Protein AF-A0A7X1E8E3-F1 (afdb_monomer)

Secondary structure (DSSP, 8-state):
--HHHHHHHHHHHHHHHH-GGGHHHHHHHHTTTSHHHHHHHHHHHHTSSS-S-SGGGHHHHHH-GGGGG--HHHHHHHHHHHHHHHHHHHTTSS-HHHHHHHHHHHHHHHHHHHHHHHHH--

Solvent-accessible surface area (backbone atoms only — not comparable to full-atom values): 7046 Å² total; per-residue (Å²): 130,63,72,65,44,54,53,32,50,53,29,50,57,48,36,42,73,79,40,57,85,54,47,78,82,42,51,73,29,63,79,59,58,24,56,57,52,53,47,54,50,52,49,52,61,68,41,68,84,45,81,88,80,58,88,76,65,62,64,58,47,79,72,44,68,66,65,72,75,53,50,74,66,52,51,53,49,50,42,52,25,49,48,54,38,48,33,67,75,48,45,84,75,47,39,73,65,56,47,50,54,49,46,52,40,47,50,51,53,58,50,50,52,53,54,51,51,62,62,75,76,107

Mean predicted aligned error: 7.72 Å

pLDDT: mean 74.99, std 15.12, range [39.38, 94.75]

InterPro domains:
  IPR009050 Globin-like superfamily [SSF46458] (6-115)
  IPR012292 Globin/Protoglobin [G3DSA:1.10.490.10] (2-119)

Nearest PDB structures (foldseek):
  3s1i-assembly1_A  TM=7.644E-01  e=3.151E-03  Methylacidiphilum infernorum V4
  7ohd-assembly2_B  TM=7.020E-01  e=9.918E-03  Mus musculus
  7k4m-assembly2_E  TM=7.128E-01  e=6.595E-02  Homo sapiens
  3b75-assembly1_B  TM=6.221E-01  e=4.006E-02  Homo sapiens
  3hyu-assembly1_B-2  TM=6.523E-01  e=8.050E-02  Cavia porcellus

Radius of gyration: 14.16 Å; Cα contacts (8 Å, |Δi|>4): 73; chains: 1; bounding box: 46×30×31 Å

Sequence (122 aa):
MPISDIIADIFYAKLFAEAPSLKPYFESDIRQNGRIIKRIIDIAVQNLDTDLRTEETHPTFQQIPFIVEFTDRNHSTIGSALAWTLRQIFSHEFTEEMETVWLETYTKFSADLKNTTSYVAA

Structure (mmCIF, N/CA/C/O backbone):
data_AF-A0A7X1E8E3-F1
#
_entry.id   AF-A0A7X1E8E3-F1
#
loop_
_atom_site.group_PDB
_atom_site.id
_atom_site.type_symbol
_atom_site.label_atom_id
_atom_site.label_alt_id
_atom_site.label_comp_id
_atom_site.label_asym_id
_atom_site.label_entity_id
_atom_site.label_seq_id
_atom_site.pdbx_PDB_ins_code
_atom_site.Cartn_x
_atom_site.Cartn_y
_atom_site.Cartn_z
_atom_site.occupancy
_atom_site.B_iso_or_equiv
_atom_site.auth_seq_id
_atom_site.auth_comp_id
_atom_site.auth_asym_id
_atom_site.auth_atom_id
_atom_site.pdbx_PDB_model_num
ATOM 1 N N . MET A 1 1 ? -11.379 -20.538 -0.739 1.00 54.56 1 MET A N 1
ATOM 2 C CA . MET A 1 1 ? -10.270 -19.598 -0.976 1.00 54.56 1 MET A CA 1
ATOM 3 C C . MET A 1 1 ? -10.058 -18.810 0.308 1.00 54.56 1 MET A C 1
ATOM 5 O O . MET A 1 1 ? -11.065 -18.423 0.896 1.00 54.56 1 MET A O 1
ATOM 9 N N . PRO A 1 2 ? -8.822 -18.668 0.806 1.00 68.06 2 PRO A N 1
ATOM 10 C CA . PRO A 1 2 ? -8.525 -17.820 1.960 1.00 68.06 2 PRO A CA 1
ATOM 11 C C . PRO A 1 2 ? -8.999 -16.376 1.730 1.00 68.06 2 PRO A C 1
ATOM 13 O O . PRO A 1 2 ? -8.933 -15.886 0.606 1.00 68.06 2 PRO A O 1
ATOM 16 N N . ILE A 1 3 ? -9.447 -15.682 2.782 1.00 66.31 3 ILE A N 1
ATOM 17 C CA . ILE A 1 3 ? -9.876 -14.268 2.698 1.00 66.31 3 ILE A CA 1
ATOM 18 C C . ILE A 1 3 ? -8.733 -13.375 2.189 1.00 66.31 3 ILE A C 1
ATOM 20 O O . ILE A 1 3 ? -8.974 -12.442 1.433 1.00 66.31 3 ILE A O 1
ATOM 24 N N . SER A 1 4 ? -7.484 -13.702 2.534 1.00 65.38 4 SER A N 1
ATOM 25 C CA . SER A 1 4 ? -6.288 -12.995 2.055 1.00 65.38 4 SER A CA 1
ATOM 26 C C . SER A 1 4 ? -6.175 -12.949 0.534 1.00 65.38 4 SER A C 1
ATOM 28 O O . SER A 1 4 ? -5.779 -11.928 -0.019 1.00 65.38 4 SER A O 1
ATOM 30 N N . ASP A 1 5 ? -6.546 -14.035 -0.135 1.00 71.56 5 ASP A N 1
ATOM 31 C CA . ASP A 1 5 ? -6.384 -14.174 -1.580 1.00 71.56 5 ASP A CA 1
ATOM 32 C C . ASP A 1 5 ? -7.444 -13.316 -2.296 1.00 71.56 5 ASP A C 1
ATOM 34 O O . ASP A 1 5 ? -7.147 -12.657 -3.286 1.00 71.56 5 ASP A O 1
ATOM 38 N N . ILE A 1 6 ? -8.646 -13.205 -1.712 1.00 77.06 6 ILE A N 1
ATOM 39 C CA . ILE A 1 6 ? -9.711 -12.302 -2.185 1.00 77.06 6 ILE A CA 1
ATOM 40 C C . ILE A 1 6 ? -9.264 -10.837 -2.097 1.00 77.06 6 ILE A C 1
ATOM 42 O O . ILE A 1 6 ? -9.475 -10.062 -3.028 1.00 77.06 6 ILE A O 1
ATOM 46 N N . ILE A 1 7 ? -8.641 -10.448 -0.981 1.00 77.62 7 ILE A N 1
ATOM 47 C CA . ILE A 1 7 ? -8.158 -9.076 -0.768 1.00 77.62 7 ILE A CA 1
ATOM 48 C C . ILE A 1 7 ? -7.077 -8.723 -1.795 1.00 77.62 7 ILE A C 1
ATOM 50 O O . ILE A 1 7 ? -7.100 -7.632 -2.371 1.00 77.62 7 ILE A O 1
ATOM 54 N N . ALA A 1 8 ? -6.159 -9.657 -2.053 1.00 80.88 8 ALA A N 1
ATOM 55 C CA . ALA A 1 8 ? -5.105 -9.483 -3.041 1.00 80.88 8 ALA A CA 1
ATOM 56 C C . ALA A 1 8 ? -5.664 -9.294 -4.460 1.00 80.88 8 ALA A C 1
ATOM 58 O O . ALA A 1 8 ? -5.240 -8.378 -5.166 1.00 80.88 8 ALA A O 1
ATOM 59 N N . ASP A 1 9 ? -6.649 -10.104 -4.857 1.00 85.50 9 ASP A N 1
ATOM 60 C CA . ASP A 1 9 ? -7.280 -10.010 -6.176 1.00 85.50 9 ASP A CA 1
ATOM 61 C C . ASP A 1 9 ? -7.978 -8.659 -6.390 1.00 85.50 9 ASP A C 1
ATOM 63 O O . ASP A 1 9 ? -7.799 -8.027 -7.435 1.00 85.50 9 ASP A O 1
ATOM 67 N N . ILE A 1 10 ? -8.728 -8.183 -5.388 1.00 88.19 10 ILE A N 1
ATOM 68 C CA . ILE A 1 10 ? -9.408 -6.876 -5.426 1.00 88.19 10 ILE A CA 1
ATOM 69 C C . ILE A 1 10 ? -8.384 -5.747 -5.592 1.00 88.19 10 ILE A C 1
ATOM 71 O O . ILE A 1 10 ? -8.549 -4.877 -6.455 1.00 88.19 10 ILE A O 1
ATOM 75 N N . PHE A 1 11 ? -7.303 -5.791 -4.812 1.00 88.19 11 PHE A N 1
ATOM 76 C CA . PHE A 1 11 ? -6.237 -4.801 -4.900 1.00 88.19 11 PHE A CA 1
ATOM 77 C C . PHE A 1 11 ? -5.551 -4.813 -6.267 1.00 88.19 11 PHE A C 1
ATOM 79 O O . PHE A 1 11 ? -5.409 -3.757 -6.883 1.00 88.19 11 PHE A O 1
ATOM 86 N N . TYR A 1 12 ? -5.141 -5.977 -6.777 1.00 89.50 12 TYR A N 1
ATOM 87 C CA . TYR A 1 12 ? -4.449 -6.055 -8.065 1.00 89.50 12 TYR A CA 1
ATOM 88 C C . TYR A 1 12 ? -5.333 -5.630 -9.228 1.00 89.50 12 TYR A C 1
ATOM 90 O O . TYR A 1 12 ? -4.857 -4.945 -10.137 1.00 89.50 12 TYR A O 1
ATOM 98 N N . ALA A 1 13 ? -6.614 -6.001 -9.197 1.00 91.62 13 ALA A N 1
ATOM 99 C CA . ALA A 1 13 ? -7.574 -5.561 -10.198 1.00 91.62 13 ALA A CA 1
ATOM 100 C C . ALA A 1 13 ? -7.642 -4.028 -10.247 1.00 91.62 13 ALA A C 1
ATOM 102 O O . ALA A 1 13 ? -7.562 -3.444 -11.329 1.00 91.62 13 ALA A O 1
ATOM 103 N N . LYS A 1 14 ? -7.708 -3.373 -9.081 1.00 94.50 14 LYS A N 1
ATOM 104 C CA . LYS A 1 14 ? -7.706 -1.911 -8.980 1.00 94.50 14 LYS A CA 1
A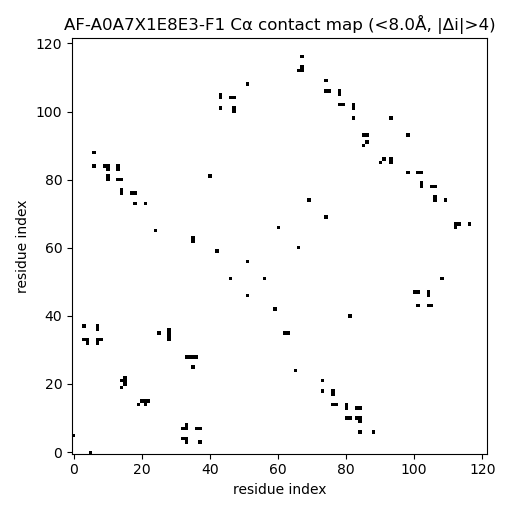TOM 105 C C . LYS A 1 14 ? -6.376 -1.301 -9.424 1.00 94.50 14 LYS A C 1
ATOM 107 O O . LYS A 1 14 ? -6.368 -0.421 -10.283 1.00 94.50 14 LYS A O 1
ATOM 112 N N . LEU A 1 15 ? -5.263 -1.786 -8.875 1.00 92.56 15 LEU A N 1
ATOM 113 C CA 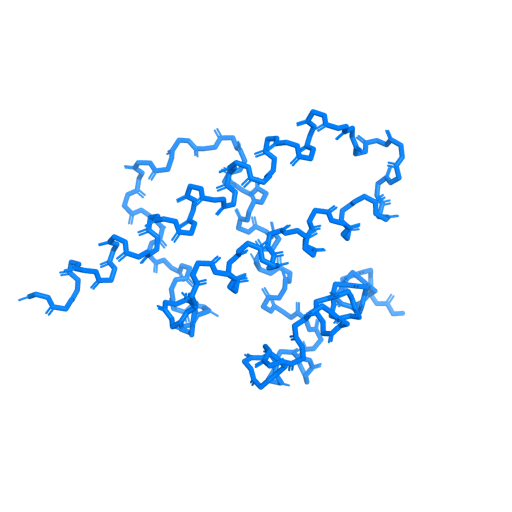. LEU A 1 15 ? -3.929 -1.247 -9.127 1.00 92.56 15 LEU A CA 1
ATOM 114 C C . LEU A 1 15 ? -3.578 -1.298 -10.613 1.00 92.56 15 LEU A C 1
ATOM 116 O O . LEU A 1 15 ? -3.099 -0.315 -11.169 1.00 92.56 15 LEU A O 1
ATOM 1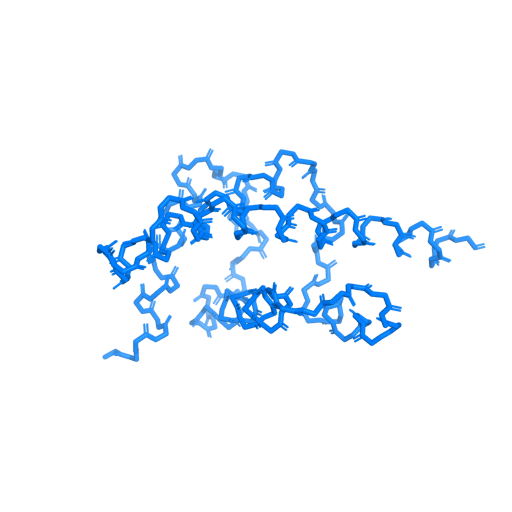20 N N . PHE A 1 16 ? -3.819 -2.430 -11.273 1.00 93.75 16 PHE A N 1
ATOM 121 C CA . PHE A 1 16 ? -3.434 -2.598 -12.674 1.00 93.75 16 PHE A CA 1
ATOM 122 C C . PHE A 1 16 ? -4.428 -1.983 -13.651 1.00 93.75 16 PHE A C 1
ATOM 124 O O . PHE A 1 16 ? -4.042 -1.715 -14.787 1.00 93.75 16 PHE A O 1
ATOM 131 N N . ALA A 1 17 ? -5.667 -1.715 -13.229 1.00 94.75 17 ALA A N 1
ATOM 132 C CA . ALA A 1 17 ? -6.574 -0.878 -14.004 1.00 94.75 17 ALA A CA 1
ATOM 133 C C . ALA A 1 17 ? -6.073 0.577 -14.082 1.00 94.75 17 ALA A C 1
ATOM 135 O O . ALA A 1 17 ? -6.231 1.216 -15.120 1.00 94.75 17 ALA A O 1
ATOM 136 N N . GLU A 1 18 ? -5.438 1.090 -13.022 1.00 93.75 18 GLU A N 1
ATOM 137 C CA . GLU A 1 18 ? -4.939 2.475 -12.969 1.00 93.75 18 GLU A CA 1
ATOM 138 C C . GLU A 1 18 ? -3.482 2.623 -13.424 1.00 93.75 18 GLU A C 1
ATOM 140 O O . GLU A 1 18 ? -3.126 3.599 -14.087 1.00 93.75 18 GLU A O 1
ATOM 145 N N . ALA A 1 19 ? -2.636 1.645 -13.104 1.00 92.94 19 ALA A N 1
ATOM 146 C CA . ALA A 1 19 ? -1.218 1.631 -13.438 1.00 92.94 19 ALA A CA 1
ATOM 147 C C . ALA A 1 19 ? -0.770 0.239 -13.924 1.00 92.94 19 ALA A C 1
ATOM 149 O O . ALA A 1 19 ? -0.089 -0.496 -13.201 1.00 92.94 19 ALA A O 1
ATOM 150 N N . PRO A 1 20 ? -1.075 -0.125 -15.186 1.00 93.31 20 PRO A N 1
ATOM 151 C CA . PRO A 1 20 ? -0.645 -1.395 -15.778 1.00 93.31 20 PRO A CA 1
ATOM 152 C C . PRO A 1 20 ? 0.876 -1.608 -15.731 1.00 93.31 20 PRO A C 1
ATOM 154 O O . PRO A 1 20 ? 1.346 -2.741 -15.643 1.00 93.31 20 PRO A O 1
ATOM 157 N N . SER A 1 21 ? 1.652 -0.517 -15.750 1.00 91.12 21 SER A N 1
ATOM 158 C CA . SER A 1 21 ? 3.117 -0.530 -15.670 1.00 91.12 21 SER A CA 1
ATOM 159 C C . SER A 1 21 ? 3.660 -1.062 -14.345 1.00 91.12 21 SER A C 1
ATOM 161 O O . SER A 1 21 ? 4.836 -1.405 -14.283 1.00 91.12 21 SER A O 1
ATOM 163 N N . LEU A 1 22 ? 2.838 -1.143 -13.292 1.00 89.56 22 LEU A N 1
ATOM 164 C CA . LEU A 1 22 ? 3.250 -1.710 -12.008 1.00 89.56 22 LEU A CA 1
ATOM 165 C C . LEU A 1 22 ? 3.212 -3.241 -11.989 1.00 89.56 22 LEU A C 1
ATOM 167 O O . LEU A 1 22 ? 3.860 -3.850 -11.144 1.00 89.56 22 LEU A O 1
ATOM 171 N N . LYS A 1 23 ? 2.506 -3.882 -12.926 1.00 89.19 23 LYS A N 1
ATOM 172 C CA . LYS A 1 23 ? 2.329 -5.342 -12.958 1.00 89.19 23 LYS A CA 1
ATOM 173 C C . LYS A 1 23 ? 3.637 -6.151 -12.880 1.00 89.19 23 LYS A C 1
ATOM 175 O O . LYS A 1 23 ? 3.661 -7.093 -12.086 1.00 89.19 23 LYS A O 1
ATOM 180 N N . PRO A 1 24 ? 4.726 -5.794 -13.595 1.00 88.50 24 PRO A N 1
ATOM 181 C CA . PRO A 1 24 ? 5.989 -6.535 -13.528 1.00 88.50 24 PRO A CA 1
ATOM 182 C C . PRO A 1 24 ? 6.583 -6.628 -12.115 1.00 88.50 24 PRO A C 1
ATOM 184 O O . PRO A 1 24 ? 7.170 -7.649 -11.767 1.00 88.50 24 PRO A O 1
ATOM 187 N N . TYR A 1 25 ? 6.377 -5.611 -11.270 1.00 83.00 25 TYR A N 1
ATOM 188 C CA . TYR A 1 25 ? 6.892 -5.586 -9.896 1.00 83.00 25 TYR A CA 1
ATOM 189 C C . TYR A 1 25 ? 6.190 -6.592 -8.971 1.00 83.00 25 TYR A C 1
ATOM 191 O O . TYR A 1 25 ? 6.758 -7.013 -7.967 1.00 83.00 25 TYR A O 1
ATOM 199 N N . PHE A 1 26 ? 4.971 -7.015 -9.317 1.00 82.88 26 PHE A N 1
ATOM 200 C CA . PHE A 1 26 ? 4.137 -7.877 -8.478 1.00 82.88 26 PHE A CA 1
ATOM 201 C C . PHE A 1 26 ? 3.922 -9.283 -9.059 1.00 82.88 26 PHE A C 1
ATOM 203 O O . PHE A 1 26 ? 3.227 -10.093 -8.452 1.00 82.88 26 PHE A O 1
ATOM 210 N N . GLU A 1 27 ? 4.525 -9.629 -10.202 1.00 80.81 27 GLU A N 1
ATOM 211 C CA . GLU A 1 27 ? 4.339 -10.946 -10.833 1.00 80.81 27 GLU A CA 1
ATOM 212 C C . GLU A 1 27 ? 4.725 -12.122 -9.929 1.00 80.81 27 GLU A C 1
ATOM 214 O O . GLU A 1 27 ? 4.056 -13.159 -9.920 1.00 80.81 27 GLU A O 1
ATOM 219 N N . SER A 1 28 ? 5.821 -11.979 -9.182 1.00 75.38 28 SER A N 1
ATOM 220 C CA . SER A 1 28 ? 6.258 -12.988 -8.218 1.00 75.38 28 SER A CA 1
ATOM 221 C C . SER A 1 28 ? 5.259 -13.145 -7.077 1.00 75.38 28 SER A C 1
ATOM 223 O O . SER A 1 28 ? 5.083 -14.262 -6.597 1.00 75.38 28 SER A O 1
ATOM 225 N N . ASP A 1 29 ? 4.583 -12.066 -6.689 1.00 74.75 29 ASP A N 1
ATOM 226 C CA . ASP A 1 29 ? 3.625 -12.064 -5.592 1.00 74.75 29 ASP A CA 1
ATOM 227 C C . ASP A 1 29 ? 2.263 -12.632 -5.986 1.00 74.75 29 ASP A C 1
ATOM 229 O O . ASP A 1 29 ? 1.679 -13.424 -5.247 1.00 74.75 29 ASP A O 1
ATOM 233 N N . ILE A 1 30 ? 1.808 -12.339 -7.205 1.00 76.88 30 ILE A N 1
ATOM 234 C CA . ILE A 1 30 ? 0.618 -12.963 -7.798 1.00 76.88 30 ILE A CA 1
ATOM 235 C C . ILE A 1 30 ? 0.783 -14.491 -7.820 1.00 76.88 30 ILE A C 1
ATOM 237 O O . ILE A 1 30 ? -0.119 -15.221 -7.419 1.00 76.88 30 ILE A O 1
ATOM 241 N N . ARG A 1 31 ? 1.970 -14.996 -8.200 1.00 75.94 31 ARG A N 1
ATOM 242 C CA . ARG A 1 31 ? 2.287 -16.441 -8.157 1.00 75.94 31 ARG A CA 1
ATOM 243 C C . ARG A 1 31 ? 2.362 -17.018 -6.739 1.00 75.94 31 ARG A C 1
ATOM 245 O O . ARG A 1 31 ? 2.384 -18.235 -6.578 1.00 75.94 31 ARG A O 1
ATOM 252 N N . GLN A 1 32 ? 2.462 -16.163 -5.728 1.00 73.88 32 GLN A N 1
ATOM 253 C CA . GLN A 1 32 ? 2.620 -16.521 -4.322 1.00 73.88 32 GLN A CA 1
ATOM 254 C C . GLN A 1 32 ? 1.353 -16.271 -3.485 1.00 73.88 32 GLN A C 1
ATOM 256 O O . GLN A 1 32 ? 1.424 -16.406 -2.261 1.00 73.88 32 GLN A O 1
ATOM 261 N N . ASN A 1 33 ? 0.216 -15.976 -4.126 1.00 70.56 33 ASN A N 1
ATOM 262 C CA . ASN A 1 33 ? -1.067 -15.619 -3.509 1.00 70.56 33 ASN A CA 1
ATOM 263 C C . ASN A 1 33 ? -1.024 -14.314 -2.687 1.00 70.56 33 ASN A C 1
ATOM 265 O O . ASN A 1 33 ? -1.550 -14.253 -1.578 1.00 70.56 33 ASN A O 1
ATOM 269 N N . GLY A 1 34 ? -0.387 -13.258 -3.203 1.00 70.75 34 GLY A N 1
ATOM 270 C CA . GLY A 1 34 ? -0.520 -11.909 -2.635 1.00 70.75 34 GLY A CA 1
ATOM 271 C C . GLY A 1 34 ? 0.158 -11.712 -1.272 1.00 70.75 34 GLY A C 1
ATOM 272 O O . GLY A 1 34 ? -0.318 -10.936 -0.439 1.00 70.75 34 GLY A O 1
ATOM 273 N N . ARG A 1 35 ? 1.261 -12.420 -1.007 1.00 72.12 35 ARG A N 1
ATOM 274 C CA . ARG A 1 35 ? 2.028 -12.304 0.245 1.00 72.12 35 ARG A CA 1
ATOM 275 C C . ARG A 1 35 ? 2.632 -10.914 0.451 1.00 72.12 35 ARG A C 1
ATOM 277 O O . ARG A 1 35 ? 2.671 -10.451 1.590 1.00 72.12 35 ARG A O 1
ATOM 284 N N . ILE A 1 36 ? 3.097 -10.258 -0.608 1.00 68.94 36 ILE A N 1
ATOM 285 C CA . ILE A 1 36 ? 3.617 -8.888 -0.587 1.00 68.94 36 ILE A CA 1
ATOM 286 C C . ILE A 1 36 ? 2.471 -7.918 -0.324 1.00 68.94 36 ILE A C 1
ATOM 288 O O . ILE A 1 36 ? 2.639 -7.064 0.536 1.00 68.94 36 ILE A O 1
ATOM 292 N N . ILE A 1 37 ? 1.296 -8.065 -0.950 1.00 67.31 37 ILE A N 1
ATOM 293 C CA . ILE A 1 37 ? 0.137 -7.210 -0.611 1.00 67.31 37 ILE A CA 1
ATOM 294 C C . ILE A 1 37 ? -0.239 -7.358 0.851 1.00 67.31 37 ILE A C 1
ATOM 296 O O . ILE A 1 37 ? -0.371 -6.351 1.542 1.00 67.31 37 ILE A O 1
ATOM 300 N N . LYS A 1 38 ? -0.411 -8.598 1.326 1.00 69.75 38 LYS A N 1
ATOM 301 C CA . LYS A 1 38 ? -0.774 -8.848 2.722 1.00 69.75 38 LYS A CA 1
ATOM 302 C C . LYS A 1 38 ? 0.195 -8.129 3.651 1.00 69.75 38 LYS A C 1
ATOM 304 O O . LYS A 1 38 ? -0.215 -7.467 4.587 1.00 69.75 38 LYS A O 1
ATOM 309 N N . ARG A 1 39 ? 1.478 -8.201 3.326 1.00 71.06 39 ARG A N 1
ATOM 310 C CA . ARG A 1 39 ? 2.536 -7.535 4.063 1.00 71.06 39 ARG A CA 1
ATOM 311 C C . ARG A 1 39 ? 2.486 -6.013 3.949 1.00 71.06 39 ARG A C 1
ATOM 313 O O . ARG A 1 39 ? 2.669 -5.360 4.962 1.00 71.06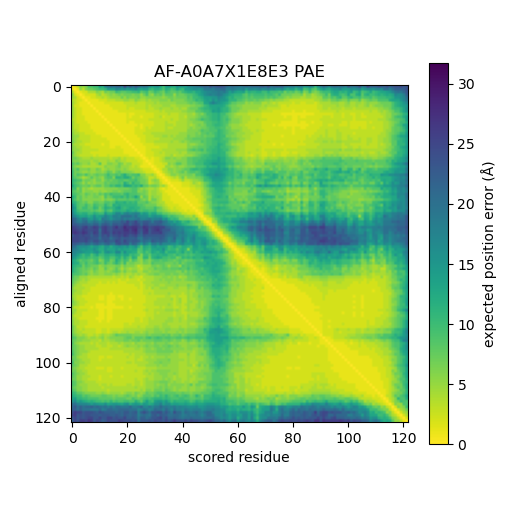 39 ARG A O 1
ATOM 320 N N . ILE A 1 40 ? 2.217 -5.443 2.774 1.00 67.31 40 ILE A N 1
ATOM 321 C CA . ILE A 1 40 ? 2.013 -3.994 2.607 1.00 67.31 40 ILE A CA 1
ATOM 322 C C . ILE A 1 40 ? 0.843 -3.526 3.477 1.00 67.31 40 ILE A C 1
ATOM 324 O O . ILE A 1 40 ? 0.962 -2.500 4.139 1.00 67.31 40 ILE A O 1
ATOM 328 N N . ILE A 1 41 ? -0.255 -4.286 3.511 1.00 68.75 41 ILE A N 1
ATOM 329 C CA . ILE A 1 41 ? -1.409 -4.008 4.373 1.00 68.75 41 ILE A CA 1
ATOM 330 C C . ILE A 1 41 ? -1.015 -4.148 5.846 1.00 68.75 41 ILE A C 1
ATOM 332 O O . ILE A 1 41 ? -1.255 -3.221 6.607 1.00 68.75 41 ILE A O 1
ATOM 336 N N . ASP A 1 42 ? -0.369 -5.247 6.244 1.00 69.38 42 ASP A N 1
ATOM 337 C CA . ASP A 1 42 ? 0.078 -5.489 7.622 1.00 69.38 42 ASP A CA 1
ATOM 338 C C . ASP A 1 42 ? 1.019 -4.373 8.102 1.00 69.38 42 ASP A C 1
ATOM 340 O O . ASP A 1 42 ? 0.869 -3.887 9.219 1.00 69.38 42 ASP A O 1
ATOM 344 N N . ILE A 1 43 ? 1.958 -3.937 7.256 1.00 64.62 43 ILE A N 1
ATOM 345 C CA . ILE A 1 43 ? 2.855 -2.810 7.527 1.00 64.62 43 ILE A CA 1
ATOM 346 C C . ILE A 1 43 ? 2.032 -1.538 7.675 1.00 64.62 43 ILE A C 1
ATOM 348 O O . ILE A 1 43 ? 2.136 -0.870 8.694 1.00 64.62 43 ILE A O 1
ATOM 352 N N . ALA A 1 44 ? 1.205 -1.191 6.694 1.00 63.62 44 ALA A N 1
ATOM 353 C CA . ALA A 1 44 ? 0.470 0.062 6.742 1.00 63.62 44 ALA A CA 1
ATOM 354 C C . ALA A 1 44 ? -0.496 0.111 7.946 1.00 63.62 44 ALA A C 1
ATOM 356 O O . ALA A 1 44 ? -0.556 1.140 8.606 1.00 63.62 44 ALA A O 1
ATOM 357 N N . VAL A 1 45 ? -1.129 -1.009 8.325 1.00 63.12 45 VAL A N 1
ATOM 358 C CA . VAL A 1 45 ? -1.965 -1.131 9.536 1.00 63.12 45 VAL A CA 1
ATOM 359 C C . VAL A 1 45 ? -1.141 -1.034 10.824 1.00 63.12 45 VAL A C 1
ATOM 361 O O . VAL A 1 45 ? -1.519 -0.283 11.716 1.00 63.12 45 VAL A O 1
ATOM 364 N N . GLN A 1 46 ? -0.006 -1.734 10.937 1.00 61.88 46 GLN A N 1
ATOM 365 C CA . GLN A 1 46 ? 0.879 -1.637 12.115 1.00 61.88 46 GLN A CA 1
ATOM 366 C C . GLN A 1 46 ? 1.460 -0.227 12.303 1.00 61.88 46 GLN A C 1
ATOM 368 O O . GLN A 1 46 ? 1.820 0.160 13.414 1.00 61.88 46 GLN A O 1
ATOM 373 N N . ASN A 1 47 ? 1.541 0.544 11.221 1.00 57.47 47 ASN A N 1
ATOM 374 C CA . ASN A 1 47 ? 2.098 1.890 11.214 1.00 57.47 47 ASN A CA 1
ATOM 375 C C . ASN A 1 47 ? 1.022 2.994 11.176 1.00 57.47 47 ASN A C 1
ATOM 377 O O . ASN A 1 47 ? 1.382 4.162 11.089 1.00 57.47 47 ASN A O 1
ATOM 381 N N . LEU A 1 48 ? -0.277 2.664 11.278 1.00 56.84 48 LEU A N 1
ATOM 382 C CA . LEU A 1 48 ? -1.355 3.662 11.392 1.00 56.84 48 LEU A CA 1
ATOM 383 C C . LEU A 1 48 ? -1.293 4.469 12.694 1.00 56.84 48 LEU A C 1
ATOM 385 O O . LEU A 1 48 ? -1.605 5.654 12.674 1.00 56.84 48 LEU A O 1
ATOM 389 N N . ASP A 1 49 ? -0.88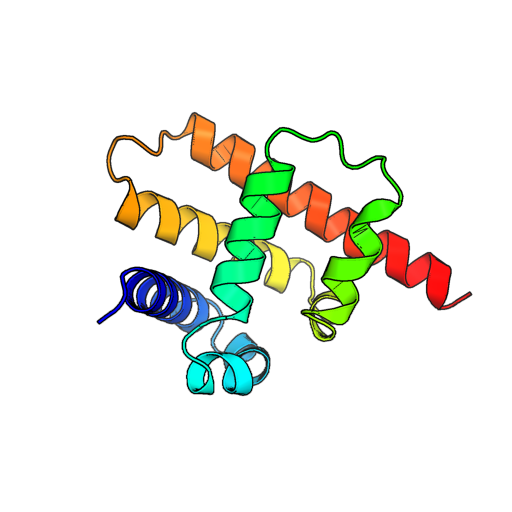0 3.830 13.791 1.00 53.66 49 ASP A N 1
ATOM 390 C CA . ASP A 1 49 ? -0.846 4.416 15.141 1.00 53.66 49 ASP A CA 1
ATOM 391 C C . ASP A 1 49 ? 0.577 4.702 15.654 1.00 53.66 49 ASP A C 1
ATOM 393 O O . ASP A 1 49 ? 0.752 5.230 16.754 1.00 53.66 49 ASP A O 1
ATOM 397 N N . THR A 1 50 ? 1.611 4.359 14.881 1.00 44.69 50 THR A N 1
ATOM 398 C CA . THR A 1 50 ? 3.001 4.422 15.346 1.00 44.69 50 THR A CA 1
ATOM 399 C C . THR A 1 50 ? 3.729 5.594 14.695 1.00 44.69 50 THR A C 1
ATOM 401 O O . THR A 1 50 ? 3.888 5.646 13.478 1.00 44.69 50 THR A O 1
ATOM 404 N N . ASP A 1 51 ? 4.186 6.542 15.515 1.00 46.53 51 ASP A N 1
ATOM 405 C CA . ASP A 1 51 ? 5.048 7.647 15.093 1.00 46.53 51 ASP A CA 1
ATOM 406 C C . ASP A 1 51 ? 6.336 7.052 14.485 1.00 46.53 51 ASP A C 1
ATOM 408 O O . ASP A 1 51 ? 7.092 6.369 15.179 1.00 46.53 51 ASP A O 1
ATOM 412 N N . LEU A 1 52 ? 6.553 7.257 13.179 1.00 46.78 52 LEU A N 1
ATOM 413 C CA . LEU A 1 52 ? 7.525 6.575 12.292 1.00 46.78 52 LEU A CA 1
ATOM 414 C C . LEU A 1 52 ? 9.017 6.827 12.630 1.00 46.78 52 LEU A C 1
ATOM 416 O O . LEU A 1 52 ? 9.898 6.721 11.781 1.00 46.78 52 LEU A O 1
ATOM 420 N N . ARG A 1 53 ? 9.337 7.192 13.873 1.00 45.19 53 ARG A N 1
ATOM 421 C CA . ARG A 1 53 ? 10.672 7.622 14.316 1.00 45.19 53 ARG A CA 1
ATOM 422 C C . ARG A 1 53 ? 11.553 6.506 14.875 1.00 45.19 53 ARG A C 1
ATOM 424 O O . ARG A 1 53 ? 12.637 6.811 15.370 1.00 45.19 53 ARG A O 1
ATOM 431 N N . THR A 1 54 ? 11.127 5.248 14.849 1.00 42.62 54 THR A N 1
ATOM 432 C CA . THR A 1 54 ? 11.978 4.142 15.300 1.00 42.62 54 THR A CA 1
ATOM 433 C C . THR A 1 54 ? 12.715 3.526 14.115 1.00 42.62 54 THR A C 1
ATOM 435 O O . THR A 1 54 ? 12.122 3.169 13.101 1.00 42.62 54 THR A O 1
ATOM 438 N N . GLU A 1 55 ? 14.035 3.371 14.256 1.00 46.34 55 GLU A N 1
ATOM 439 C CA . GLU A 1 55 ? 14.961 2.753 13.286 1.00 46.34 55 GLU A CA 1
ATOM 440 C C . GLU A 1 55 ? 14.607 1.290 12.909 1.00 46.34 55 GLU A C 1
ATOM 442 O O . GLU A 1 55 ? 15.300 0.636 12.130 1.00 46.34 55 GLU A O 1
ATOM 447 N N . GLU A 1 56 ? 13.494 0.768 13.429 1.00 45.44 56 GLU A N 1
ATOM 448 C CA . GLU A 1 56 ? 12.955 -0.571 13.211 1.00 45.44 56 GLU A CA 1
ATOM 449 C C . GLU A 1 56 ? 12.171 -0.724 11.896 1.00 45.44 56 GLU A C 1
ATOM 451 O O . GLU A 1 56 ? 11.707 -1.820 11.595 1.00 45.44 56 GLU A O 1
ATOM 456 N N . THR A 1 57 ? 12.054 0.314 11.057 1.00 51.41 57 THR A N 1
ATOM 457 C CA . THR A 1 57 ? 11.460 0.215 9.702 1.00 51.41 57 THR A CA 1
ATOM 458 C C . THR A 1 57 ? 12.358 -0.516 8.685 1.00 51.41 57 THR A C 1
ATOM 460 O O . THR A 1 57 ? 11.941 -0.805 7.560 1.00 51.41 57 THR A O 1
AT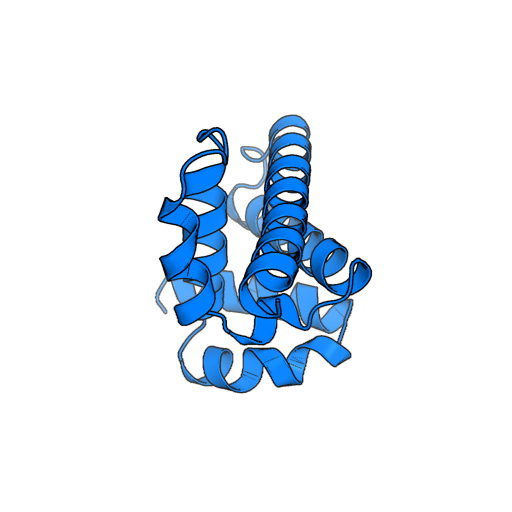OM 463 N N . HIS A 1 58 ? 13.566 -0.922 9.089 1.00 51.84 58 HIS A N 1
ATOM 464 C CA . HIS A 1 58 ? 14.541 -1.646 8.266 1.00 51.84 58 HIS A CA 1
ATOM 465 C C . HIS A 1 58 ? 14.133 -3.043 7.707 1.00 51.84 58 HIS A C 1
ATOM 467 O O . HIS A 1 58 ? 14.577 -3.384 6.604 1.00 51.84 58 HIS A O 1
ATOM 473 N N . PRO A 1 59 ? 13.304 -3.883 8.368 1.00 57.41 59 PRO A N 1
ATOM 474 C CA . PRO A 1 59 ? 12.928 -5.209 7.859 1.00 57.41 59 PRO A CA 1
ATOM 475 C C . PRO A 1 59 ? 11.998 -5.144 6.643 1.00 57.41 59 PRO A C 1
ATOM 477 O O . PRO A 1 59 ? 11.977 -6.065 5.825 1.00 57.41 59 PRO A O 1
ATOM 480 N N . THR A 1 60 ? 11.243 -4.053 6.502 1.00 56.53 60 THR A N 1
ATOM 481 C CA . THR A 1 60 ? 10.290 -3.852 5.406 1.00 56.53 60 THR A CA 1
ATOM 482 C C . THR A 1 60 ? 10.989 -3.810 4.043 1.00 56.53 60 THR A C 1
ATOM 484 O O . THR A 1 60 ? 10.509 -4.423 3.087 1.00 56.53 60 THR A O 1
ATOM 487 N N . PHE A 1 61 ? 12.175 -3.192 3.963 1.00 57.03 61 PHE A N 1
ATOM 488 C CA . PHE A 1 61 ? 12.983 -3.130 2.735 1.00 57.03 61 PHE A CA 1
ATOM 489 C C . PHE A 1 61 ? 13.433 -4.509 2.252 1.00 57.03 61 PHE A C 1
ATOM 491 O O . PHE A 1 61 ? 13.395 -4.795 1.058 1.00 57.03 61 PHE A O 1
ATOM 498 N N . GLN A 1 62 ? 13.815 -5.397 3.177 1.00 59.25 62 GLN A N 1
ATOM 499 C CA . GLN A 1 62 ? 14.232 -6.762 2.831 1.00 59.25 62 GLN A CA 1
ATOM 500 C C . GLN A 1 62 ? 13.082 -7.575 2.233 1.00 59.25 62 GLN A C 1
ATOM 502 O O . GLN A 1 62 ? 13.298 -8.548 1.512 1.00 59.25 62 GLN A O 1
ATOM 507 N N . GLN A 1 63 ? 11.851 -7.185 2.550 1.00 62.09 63 GLN A N 1
ATOM 508 C CA . GLN A 1 63 ? 10.661 -7.914 2.165 1.00 62.09 63 GLN A CA 1
ATOM 509 C C . GLN A 1 63 ? 10.038 -7.404 0.859 1.00 62.09 63 GLN A C 1
ATOM 511 O O . GLN A 1 63 ? 9.320 -8.172 0.215 1.00 62.09 63 GLN A O 1
ATOM 516 N N . ILE A 1 64 ? 10.304 -6.149 0.473 1.00 69.19 64 ILE A N 1
ATOM 517 C CA . ILE A 1 64 ? 9.800 -5.513 -0.757 1.00 69.19 64 ILE A CA 1
ATOM 518 C C . ILE A 1 64 ? 10.912 -4.653 -1.385 1.00 69.19 64 ILE A C 1
ATOM 520 O O . ILE A 1 64 ? 10.820 -3.427 -1.402 1.00 69.19 64 ILE A O 1
ATOM 524 N N . PRO A 1 65 ? 11.988 -5.263 -1.903 1.00 66.38 65 PRO A N 1
ATOM 525 C CA . PRO A 1 65 ? 13.196 -4.529 -2.284 1.00 66.38 65 PRO A CA 1
ATOM 526 C C . PRO A 1 65 ? 12.974 -3.518 -3.416 1.00 66.38 65 PRO A C 1
ATOM 528 O O . PRO A 1 65 ? 13.648 -2.500 -3.450 1.00 66.38 65 PRO A O 1
ATOM 531 N N . PHE A 1 66 ? 12.001 -3.740 -4.303 1.00 74.50 66 PHE A N 1
ATOM 532 C CA . PHE A 1 66 ? 11.688 -2.814 -5.399 1.00 74.50 66 PHE A CA 1
ATOM 533 C C . PHE A 1 66 ? 10.930 -1.556 -4.950 1.00 74.50 66 PHE A C 1
ATOM 535 O O . PHE A 1 66 ? 10.724 -0.650 -5.755 1.00 74.50 66 PHE A O 1
ATOM 542 N N . ILE A 1 67 ? 10.481 -1.475 -3.691 1.00 73.44 67 ILE A N 1
ATOM 543 C CA . ILE A 1 67 ? 9.663 -0.348 -3.222 1.00 73.44 67 ILE A CA 1
ATOM 544 C C . ILE A 1 67 ? 10.415 0.989 -3.289 1.00 73.44 67 ILE A C 1
ATOM 546 O O . ILE A 1 67 ? 9.784 2.034 -3.397 1.00 73.44 67 ILE A O 1
ATOM 550 N N . VAL A 1 68 ? 11.752 0.952 -3.278 1.00 71.44 68 VAL A N 1
ATOM 551 C CA . VAL A 1 68 ? 12.620 2.132 -3.424 1.00 71.44 68 VAL A CA 1
ATOM 552 C C . VAL A 1 68 ? 12.729 2.625 -4.871 1.00 71.44 68 VAL A C 1
ATOM 554 O O . VAL A 1 68 ? 13.114 3.766 -5.102 1.00 71.44 68 VAL A O 1
ATOM 557 N N . GLU A 1 69 ? 12.376 1.793 -5.856 1.00 78.69 69 GLU A N 1
ATOM 558 C CA . GLU A 1 69 ? 12.391 2.149 -7.284 1.00 78.69 69 GLU A CA 1
ATOM 559 C C . GLU A 1 69 ? 11.112 2.887 -7.713 1.00 78.69 69 GLU A C 1
ATOM 561 O O . GLU A 1 69 ? 10.976 3.337 -8.855 1.00 78.69 69 GLU A O 1
ATOM 566 N N . PHE A 1 70 ? 10.129 2.991 -6.819 1.00 84.75 70 PHE A N 1
ATOM 567 C CA . PHE A 1 70 ? 8.845 3.593 -7.123 1.00 84.75 70 PHE A CA 1
ATOM 568 C C . PHE A 1 70 ? 8.916 5.118 -7.183 1.00 84.75 70 PHE A C 1
ATOM 570 O O . PHE A 1 70 ? 9.408 5.802 -6.291 1.00 84.75 70 PHE A O 1
ATOM 577 N N . THR A 1 71 ? 8.336 5.668 -8.251 1.00 87.69 71 THR A N 1
ATOM 578 C CA . THR A 1 71 ? 8.110 7.110 -8.369 1.00 87.69 71 THR A CA 1
ATOM 579 C C . THR A 1 71 ? 7.057 7.584 -7.365 1.00 87.69 71 THR A C 1
ATOM 581 O O . THR A 1 71 ? 6.232 6.799 -6.887 1.00 87.69 71 THR A O 1
ATOM 584 N N . ASP A 1 72 ? 7.001 8.891 -7.107 1.00 87.19 72 ASP A N 1
ATOM 585 C CA . ASP A 1 72 ? 5.932 9.516 -6.312 1.00 87.19 72 ASP A CA 1
ATOM 586 C C . ASP A 1 72 ? 4.539 9.118 -6.813 1.00 87.19 72 ASP A C 1
ATOM 588 O O . ASP A 1 72 ? 3.652 8.779 -6.029 1.00 87.19 72 ASP A O 1
ATOM 592 N N . ARG A 1 73 ? 4.370 9.075 -8.140 1.00 89.75 73 ARG A N 1
ATOM 593 C CA . ARG A 1 73 ? 3.120 8.660 -8.778 1.00 89.75 73 ARG A CA 1
ATOM 594 C C . ARG A 1 73 ? 2.795 7.190 -8.512 1.00 89.75 73 ARG A C 1
ATOM 596 O O . ARG A 1 73 ? 1.631 6.868 -8.278 1.00 89.75 73 ARG A O 1
ATOM 603 N N . ASN A 1 74 ? 3.796 6.309 -8.541 1.00 89.75 74 ASN A N 1
ATOM 604 C CA . ASN A 1 74 ? 3.605 4.891 -8.231 1.00 89.75 74 ASN A CA 1
ATOM 605 C C . ASN A 1 74 ? 3.134 4.720 -6.784 1.00 89.75 74 ASN A C 1
ATOM 607 O O . ASN A 1 74 ? 2.139 4.039 -6.556 1.00 89.75 74 ASN A O 1
ATOM 611 N N . HIS A 1 75 ? 3.786 5.391 -5.830 1.00 87.19 75 HIS A N 1
ATOM 612 C CA . HIS A 1 75 ? 3.366 5.372 -4.428 1.00 87.19 75 HIS A CA 1
ATOM 613 C C . HIS A 1 75 ? 1.945 5.905 -4.249 1.00 87.19 75 HIS A C 1
ATOM 615 O O . HIS A 1 75 ? 1.118 5.223 -3.653 1.00 87.19 75 HIS A O 1
ATOM 621 N N . SER A 1 76 ? 1.623 7.067 -4.822 1.00 90.56 76 SER A N 1
ATOM 622 C CA . SER A 1 76 ? 0.264 7.619 -4.753 1.00 90.56 76 SER A CA 1
ATOM 623 C C . SER A 1 76 ? -0.779 6.635 -5.298 1.00 90.56 76 SER A C 1
ATOM 625 O O . SER A 1 76 ? -1.778 6.378 -4.634 1.00 90.56 76 SER A O 1
ATOM 627 N N . THR A 1 77 ? -0.508 6.007 -6.447 1.00 92.75 77 THR A N 1
ATOM 628 C CA . THR A 1 77 ? -1.433 5.032 -7.051 1.00 92.75 77 THR A CA 1
ATOM 629 C C . THR A 1 77 ? -1.606 3.790 -6.170 1.00 92.75 77 THR A C 1
ATOM 631 O O . THR A 1 77 ? -2.721 3.307 -5.990 1.00 92.75 77 THR A O 1
ATOM 634 N N . ILE A 1 78 ? -0.522 3.284 -5.572 1.00 88.31 78 ILE A N 1
ATOM 635 C CA . ILE A 1 78 ? -0.576 2.139 -4.652 1.00 88.31 78 ILE A CA 1
ATOM 636 C C . ILE A 1 78 ? -1.376 2.489 -3.393 1.00 88.31 78 ILE A C 1
ATOM 638 O O . ILE A 1 78 ? -2.245 1.712 -2.998 1.00 88.31 78 ILE A O 1
ATOM 642 N N . GLY A 1 79 ? -1.125 3.654 -2.790 1.00 89.06 79 GLY A N 1
ATOM 643 C CA . GLY A 1 79 ? -1.858 4.132 -1.616 1.00 89.06 79 GLY A CA 1
ATOM 644 C C . GLY A 1 79 ? -3.362 4.236 -1.879 1.00 89.06 79 GLY A C 1
ATOM 645 O O . GLY A 1 79 ? -4.161 3.696 -1.112 1.00 89.06 79 GLY A O 1
ATOM 646 N N . SER A 1 80 ? -3.750 4.833 -3.010 1.00 92.31 80 SER A N 1
ATOM 647 C CA . SER A 1 80 ? -5.155 4.925 -3.430 1.00 92.31 80 SER A CA 1
ATOM 648 C C . SER A 1 80 ? -5.782 3.558 -3.717 1.00 92.31 80 SER A C 1
ATOM 650 O O . SER A 1 80 ? -6.919 3.310 -3.314 1.00 92.31 80 SER A O 1
ATOM 652 N N . ALA A 1 81 ? -5.057 2.636 -4.357 1.00 91.75 81 ALA A N 1
ATOM 653 C CA . ALA A 1 81 ? -5.551 1.281 -4.601 1.00 91.75 81 ALA A CA 1
ATOM 654 C C . ALA A 1 81 ? -5.759 0.487 -3.295 1.00 91.75 81 ALA A C 1
ATOM 656 O O . ALA A 1 81 ? -6.746 -0.245 -3.174 1.00 91.75 81 ALA A O 1
ATOM 657 N N . LEU A 1 82 ? -4.878 0.656 -2.300 1.00 87.31 82 LEU A N 1
ATOM 658 C CA . LEU A 1 82 ? -5.042 0.068 -0.964 1.00 87.31 82 LEU A CA 1
ATOM 659 C C . LEU A 1 82 ? -6.270 0.638 -0.253 1.00 87.31 82 LEU A C 1
ATOM 661 O O . LEU A 1 82 ? -7.117 -0.133 0.190 1.00 87.31 82 LEU A O 1
ATOM 665 N N . ALA A 1 83 ? -6.394 1.967 -0.193 1.00 89.12 83 ALA A N 1
ATOM 666 C CA . ALA A 1 83 ? -7.534 2.640 0.432 1.00 89.12 83 ALA A CA 1
ATOM 667 C C . ALA A 1 83 ? -8.863 2.186 -0.190 1.00 89.12 83 ALA A C 1
ATOM 669 O O . ALA A 1 83 ? -9.792 1.783 0.510 1.00 89.12 83 ALA A O 1
ATOM 670 N N . TRP A 1 84 ? -8.917 2.141 -1.524 1.00 91.88 84 TRP A N 1
ATOM 671 C CA . TRP A 1 84 ? -10.083 1.653 -2.252 1.00 91.88 84 TRP A CA 1
ATOM 672 C C . TRP A 1 84 ? -10.410 0.190 -1.921 1.00 91.88 84 TRP A C 1
ATOM 674 O O . TRP A 1 84 ? -11.582 -0.162 -1.783 1.00 91.88 84 TRP A O 1
ATOM 684 N N . THR A 1 85 ? -9.392 -0.658 -1.762 1.00 88.50 85 THR A N 1
ATOM 685 C CA . THR A 1 85 ? -9.565 -2.070 -1.386 1.00 88.50 85 THR A CA 1
ATOM 686 C C . THR A 1 85 ? -10.137 -2.202 0.025 1.00 88.50 85 THR A C 1
ATOM 688 O O . THR A 1 85 ? -11.096 -2.949 0.224 1.00 88.50 85 THR A O 1
ATOM 691 N N . LEU A 1 86 ? -9.619 -1.437 0.992 1.00 85.38 86 LEU A N 1
ATOM 692 C CA . LEU A 1 86 ? -10.147 -1.395 2.361 1.00 85.38 86 LEU A CA 1
ATOM 693 C C . LEU A 1 86 ? -11.607 -0.928 2.375 1.00 85.38 86 LEU A C 1
ATOM 695 O O . LEU A 1 86 ? -12.445 -1.567 3.012 1.00 85.38 86 LEU A O 1
ATOM 699 N N . ARG A 1 87 ? -11.939 0.098 1.583 1.00 88.75 87 ARG A N 1
ATOM 700 C CA . ARG A 1 87 ? -13.321 0.551 1.368 1.00 88.75 87 ARG A CA 1
ATOM 701 C C . ARG A 1 87 ? -14.227 -0.573 0.859 1.00 88.75 87 ARG A C 1
ATOM 703 O O . ARG A 1 87 ? -15.365 -0.660 1.300 1.00 88.75 87 ARG A O 1
ATOM 710 N N . GLN A 1 88 ? -13.754 -1.451 -0.031 1.00 88.31 88 GLN A N 1
ATOM 711 C CA . GLN A 1 88 ? -14.571 -2.583 -0.498 1.00 88.31 88 GLN A CA 1
ATOM 712 C C . GLN A 1 88 ? -14.811 -3.621 0.606 1.00 88.31 88 GLN A C 1
ATOM 714 O O . GLN A 1 88 ? -15.905 -4.173 0.702 1.00 88.31 88 GLN A O 1
ATOM 719 N N . ILE A 1 89 ? -13.803 -3.880 1.441 1.00 83.69 89 ILE A N 1
ATOM 720 C CA . ILE A 1 89 ? -13.852 -4.915 2.485 1.00 83.69 89 ILE A CA 1
ATOM 721 C C . ILE A 1 89 ? -14.721 -4.472 3.664 1.00 83.69 89 ILE A C 1
ATOM 723 O O . ILE A 1 89 ? -15.580 -5.222 4.119 1.00 83.69 89 ILE A O 1
ATOM 727 N N . PHE A 1 90 ? -14.505 -3.250 4.142 1.00 84.06 90 PHE A N 1
ATOM 728 C CA . PHE A 1 90 ? -15.153 -2.705 5.335 1.00 84.06 90 PHE A CA 1
ATOM 729 C C . PHE A 1 90 ? -16.414 -1.893 5.004 1.00 84.06 90 PHE A C 1
ATOM 731 O O . PHE A 1 90 ? -17.194 -1.556 5.893 1.00 84.06 90 PHE A O 1
ATOM 738 N N . SER A 1 91 ? -16.660 -1.599 3.721 1.00 87.38 91 SER A N 1
ATOM 739 C CA . SER A 1 91 ? -17.828 -0.853 3.242 1.00 87.38 91 SER A CA 1
ATOM 740 C C . SER A 1 91 ? -18.057 0.445 4.028 1.00 87.38 91 SER A C 1
ATOM 742 O O . SER A 1 91 ? -17.310 1.406 3.867 1.00 87.38 91 SER A O 1
ATOM 744 N N . HIS A 1 92 ? -19.093 0.489 4.868 1.00 85.12 92 HIS A N 1
ATOM 745 C CA . HIS A 1 92 ? -19.490 1.674 5.624 1.00 85.12 92 HIS A CA 1
ATOM 746 C C . HIS A 1 92 ? -18.649 1.893 6.889 1.00 85.12 92 HIS A C 1
ATOM 748 O O . HIS A 1 92 ? -18.652 3.001 7.417 1.00 85.12 92 HIS A O 1
ATOM 754 N N . GLU A 1 93 ? -17.923 0.873 7.358 1.00 84.81 93 GLU A N 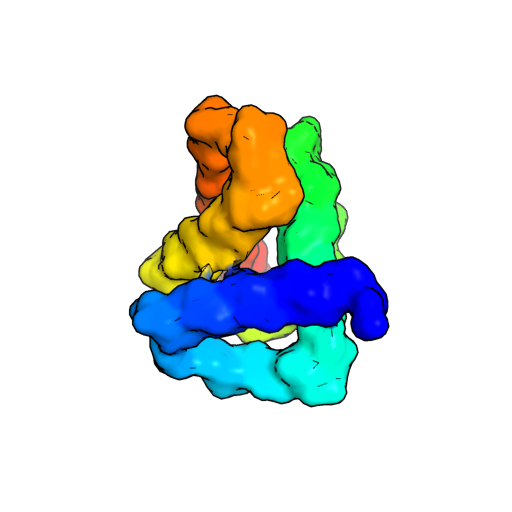1
ATOM 755 C CA . GLU A 1 93 ? -17.021 0.992 8.508 1.00 84.81 93 GLU A CA 1
ATOM 756 C C . GLU A 1 93 ? -15.721 1.727 8.146 1.00 84.81 93 GLU A C 1
ATOM 758 O O . GLU A 1 93 ? -15.115 2.344 9.014 1.00 84.81 93 GLU A O 1
ATOM 763 N N . PHE A 1 94 ? -15.319 1.734 6.866 1.00 86.81 94 PHE A N 1
ATOM 764 C CA . PHE A 1 94 ? -14.179 2.526 6.392 1.00 86.81 94 PHE A CA 1
ATOM 765 C C . PHE A 1 94 ? -14.633 3.937 6.029 1.00 86.81 94 PHE A C 1
ATOM 767 O O . PHE A 1 94 ? -15.040 4.208 4.894 1.00 86.81 94 PHE A O 1
ATOM 774 N N . THR A 1 95 ? -14.629 4.822 7.023 1.00 89.88 95 THR A N 1
ATOM 775 C CA . THR A 1 95 ? -15.091 6.210 6.892 1.00 89.88 95 THR A CA 1
ATOM 776 C C . THR A 1 95 ? -14.142 7.058 6.036 1.00 89.88 95 THR A C 1
ATOM 778 O O . THR A 1 95 ? -12.992 6.694 5.806 1.00 89.88 95 THR A O 1
ATOM 781 N N . GLU A 1 96 ? -14.608 8.223 5.577 1.00 90.19 96 GLU A N 1
ATOM 782 C CA . GLU A 1 96 ? -13.760 9.185 4.845 1.00 90.19 96 GLU A CA 1
ATOM 783 C C . GLU A 1 96 ? -12.587 9.699 5.698 1.00 90.19 96 GLU A C 1
ATOM 785 O O . GLU A 1 96 ? -11.498 9.966 5.189 1.00 90.19 96 GLU A O 1
ATOM 790 N N . GLU A 1 97 ? -12.787 9.796 7.014 1.00 87.75 97 GLU A N 1
ATOM 791 C CA . GLU A 1 97 ? -11.728 10.133 7.966 1.00 87.75 97 GLU A CA 1
ATOM 792 C C . GLU A 1 97 ? -10.656 9.037 8.013 1.00 87.75 97 GLU A C 1
ATOM 794 O O . GLU A 1 97 ? -9.469 9.337 7.895 1.00 87.75 97 GLU A O 1
ATOM 799 N N . MET A 1 98 ? -11.062 7.763 8.092 1.00 83.88 98 MET A N 1
ATOM 800 C CA . MET A 1 98 ? -10.128 6.633 8.040 1.00 83.88 98 MET A CA 1
ATOM 801 C C . MET A 1 98 ? -9.374 6.576 6.710 1.00 83.88 98 MET A C 1
ATOM 803 O O . MET A 1 98 ? -8.174 6.311 6.705 1.00 83.88 98 MET A O 1
ATOM 807 N N . GLU A 1 99 ? -10.045 6.859 5.592 1.00 87.94 99 GLU A N 1
ATOM 808 C CA . GLU A 1 99 ? -9.402 6.946 4.278 1.00 87.94 99 GLU A CA 1
ATOM 809 C C . GLU A 1 99 ? -8.339 8.051 4.236 1.00 87.94 99 GLU A C 1
ATOM 811 O O . GLU A 1 99 ? -7.227 7.821 3.757 1.00 87.94 99 GLU A O 1
ATOM 816 N N . THR A 1 100 ? -8.648 9.222 4.793 1.00 88.69 100 THR A N 1
ATOM 817 C CA . THR A 1 100 ? -7.714 10.355 4.860 1.00 88.69 100 THR A CA 1
ATOM 818 C C . THR A 1 100 ? -6.482 10.003 5.691 1.00 88.69 100 THR A C 1
ATOM 820 O O . THR A 1 100 ? -5.358 10.109 5.196 1.00 88.69 100 THR A O 1
ATOM 823 N N . VAL A 1 101 ? -6.683 9.510 6.918 1.00 85.06 101 VAL A N 1
ATOM 824 C CA . VAL A 1 101 ? -5.587 9.098 7.811 1.00 85.06 101 VAL A CA 1
ATOM 825 C C . VAL A 1 101 ? -4.742 8.002 7.160 1.00 85.06 101 VAL 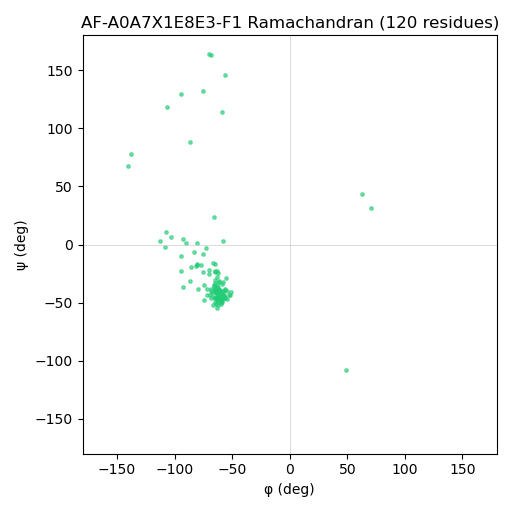A C 1
ATOM 827 O O . VAL A 1 101 ? -3.514 8.058 7.195 1.00 85.06 101 VAL A O 1
ATOM 830 N N . TRP A 1 102 ? -5.377 7.038 6.492 1.00 84.12 102 TRP A N 1
ATOM 831 C CA . TRP A 1 102 ? -4.674 5.969 5.789 1.00 84.12 102 TRP A CA 1
ATOM 832 C C . TRP A 1 102 ? -3.757 6.492 4.678 1.00 84.12 102 TRP A C 1
ATOM 834 O O . TRP A 1 102 ? -2.588 6.100 4.593 1.00 84.12 102 TRP A O 1
ATOM 844 N N . LEU A 1 103 ? -4.268 7.386 3.828 1.00 88.38 103 LEU A N 1
ATOM 845 C CA . LEU A 1 103 ? -3.493 7.974 2.735 1.00 88.38 103 LEU A CA 1
ATOM 846 C C . LEU A 1 103 ? -2.335 8.833 3.259 1.00 88.38 103 LEU A C 1
ATOM 848 O O . LEU A 1 103 ? -1.235 8.777 2.700 1.00 88.38 103 LEU A O 1
ATOM 852 N N . GLU A 1 104 ? -2.542 9.583 4.341 1.00 85.75 104 GLU A N 1
ATOM 853 C CA . GLU A 1 104 ? -1.482 10.352 4.999 1.00 85.75 104 GLU A CA 1
ATOM 854 C C . GLU A 1 104 ? -0.388 9.448 5.572 1.00 85.75 104 GLU A C 1
ATOM 856 O O . GLU A 1 104 ? 0.799 9.690 5.331 1.00 85.75 104 GLU A O 1
ATOM 861 N N . THR A 1 105 ? -0.766 8.381 6.279 1.00 79.88 105 THR A N 1
ATOM 862 C CA . THR A 1 105 ? 0.171 7.396 6.836 1.00 79.88 105 THR A CA 1
ATOM 863 C C . THR A 1 105 ? 0.990 6.732 5.737 1.00 79.88 105 THR A C 1
ATOM 865 O O . THR A 1 105 ? 2.220 6.699 5.814 1.00 79.88 105 THR A O 1
ATOM 868 N N . TYR A 1 106 ? 0.339 6.261 4.669 1.00 81.00 106 TYR A N 1
ATOM 869 C CA . TYR A 1 106 ? 1.045 5.660 3.539 1.00 81.00 106 TYR A CA 1
ATOM 870 C C . TYR A 1 106 ? 1.997 6.660 2.865 1.00 81.00 106 TYR A C 1
ATOM 872 O O . TYR A 1 106 ? 3.116 6.305 2.488 1.00 81.00 106 TYR A O 1
ATOM 880 N N . THR A 1 107 ? 1.584 7.924 2.745 1.00 83.69 107 THR A N 1
ATOM 881 C CA . THR A 1 107 ? 2.423 8.986 2.175 1.00 83.69 107 THR A CA 1
ATOM 882 C C . THR A 1 107 ? 3.674 9.213 3.021 1.00 83.69 107 THR A C 1
ATOM 884 O O . THR A 1 107 ? 4.773 9.219 2.463 1.00 83.69 107 THR A O 1
ATOM 887 N N . LYS A 1 108 ? 3.537 9.326 4.350 1.00 80.69 108 LYS A N 1
ATOM 888 C CA . LYS A 1 108 ? 4.675 9.461 5.278 1.00 80.69 108 LYS A CA 1
ATOM 889 C C . LYS A 1 108 ? 5.627 8.272 5.165 1.00 80.69 108 LYS A C 1
ATOM 891 O O . LYS A 1 108 ? 6.806 8.468 4.893 1.00 80.69 108 LYS A O 1
ATOM 896 N N . PHE A 1 109 ? 5.093 7.053 5.220 1.00 77.06 109 PHE A N 1
ATOM 897 C CA . PHE A 1 109 ? 5.871 5.831 5.019 1.00 77.06 109 PHE A CA 1
ATOM 898 C C . PHE A 1 109 ? 6.642 5.849 3.687 1.00 77.06 109 PHE A C 1
ATOM 900 O O . PHE A 1 109 ? 7.841 5.585 3.654 1.00 77.06 109 PHE A O 1
ATOM 907 N N . SER A 1 110 ? 5.988 6.220 2.581 1.00 78.25 110 SER A N 1
ATOM 908 C CA . SER A 1 110 ? 6.644 6.300 1.269 1.00 78.25 110 SER A CA 1
ATOM 909 C C . SER A 1 110 ? 7.744 7.364 1.191 1.00 78.25 110 SER A C 1
ATOM 911 O O . SER A 1 110 ? 8.712 7.193 0.448 1.00 78.25 110 SER A O 1
ATOM 913 N N . ALA A 1 111 ? 7.610 8.457 1.945 1.00 78.81 111 ALA A N 1
ATOM 914 C CA . ALA A 1 111 ? 8.632 9.490 2.043 1.00 78.81 111 ALA A CA 1
ATOM 915 C C . ALA A 1 111 ? 9.837 8.994 2.856 1.00 78.81 111 ALA A C 1
ATOM 917 O O . ALA A 1 111 ? 10.978 9.163 2.421 1.00 78.81 111 ALA A O 1
ATOM 918 N N . ASP A 1 112 ? 9.592 8.307 3.972 1.00 74.88 112 ASP A N 1
ATOM 919 C CA . ASP A 1 112 ? 10.645 7.733 4.810 1.00 74.88 112 ASP A CA 1
ATOM 920 C C . ASP A 1 112 ? 11.463 6.682 4.050 1.00 74.88 112 ASP A C 1
ATOM 922 O O . ASP A 1 112 ? 12.693 6.728 4.083 1.00 74.88 112 ASP A O 1
ATOM 926 N N . LEU A 1 113 ? 10.816 5.825 3.247 1.00 69.94 113 LEU A N 1
ATOM 927 C CA . LEU A 1 113 ? 11.504 4.856 2.378 1.00 69.94 113 LEU A CA 1
ATOM 928 C C . LEU A 1 113 ? 12.539 5.512 1.440 1.00 69.94 113 LEU A C 1
ATOM 930 O O . LEU A 1 113 ? 13.637 4.980 1.231 1.00 69.94 113 LEU A O 1
ATOM 934 N N . LYS A 1 114 ? 12.212 6.679 0.874 1.00 66.38 114 LYS A N 1
ATOM 935 C CA . LYS A 1 114 ? 13.114 7.427 -0.022 1.00 66.38 114 LYS A CA 1
ATOM 936 C C . LYS A 1 114 ? 14.278 8.050 0.745 1.00 66.38 114 LYS A C 1
ATOM 938 O O . LYS A 1 114 ? 15.417 8.039 0.268 1.00 66.38 114 LYS A O 1
ATOM 943 N N . ASN A 1 115 ? 14.004 8.542 1.951 1.00 65.38 115 ASN A N 1
ATOM 944 C CA . ASN A 1 115 ? 15.008 9.148 2.820 1.00 65.38 115 ASN A CA 1
ATOM 945 C C . ASN A 1 115 ? 16.010 8.106 3.344 1.00 65.38 115 ASN A C 1
ATOM 947 O O . ASN A 1 115 ? 17.211 8.371 3.333 1.00 65.38 115 ASN A O 1
ATOM 951 N N . THR A 1 116 ? 15.563 6.896 3.704 1.00 62.00 116 THR A N 1
ATOM 952 C CA . THR A 1 116 ? 16.463 5.795 4.101 1.00 62.00 116 THR A CA 1
ATOM 953 C C . THR A 1 116 ? 17.378 5.369 2.952 1.00 62.00 116 THR A C 1
ATOM 955 O O . THR A 1 116 ? 18.567 5.151 3.164 1.00 62.00 116 THR A O 1
ATOM 958 N N . THR A 1 117 ? 16.882 5.325 1.711 1.00 53.88 117 THR A N 1
ATOM 959 C CA . THR A 1 117 ? 17.706 4.977 0.534 1.00 53.88 117 THR A CA 1
ATOM 960 C C . THR A 1 117 ? 18.833 5.989 0.300 1.00 53.88 117 THR A C 1
ATOM 962 O O . THR A 1 117 ? 19.947 5.604 -0.055 1.00 53.88 117 THR A O 1
ATOM 965 N N . SER A 1 118 ? 18.581 7.271 0.582 1.00 51.38 118 SER A N 1
ATOM 966 C CA . SER A 1 118 ? 19.610 8.320 0.516 1.00 51.38 118 SER A CA 1
ATOM 967 C C . SER A 1 118 ? 20.728 8.125 1.551 1.00 51.38 118 SER A C 1
ATOM 969 O O . SER A 1 118 ? 21.830 8.622 1.346 1.00 51.38 118 SER A O 1
ATOM 971 N N . TYR A 1 119 ? 20.466 7.392 2.639 1.00 40.34 119 TYR A N 1
ATOM 972 C CA . TYR A 1 119 ? 21.437 7.113 3.701 1.00 40.34 119 TYR A CA 1
ATOM 973 C C . TYR A 1 119 ? 22.305 5.874 3.421 1.00 40.34 119 TYR A C 1
ATOM 975 O O . TYR A 1 119 ? 23.458 5.838 3.827 1.00 40.34 119 TYR A O 1
ATOM 983 N N . VAL A 1 120 ? 21.781 4.860 2.716 1.00 43.00 120 VAL A N 1
ATOM 984 C CA . VAL A 1 120 ? 22.527 3.618 2.397 1.00 43.00 120 VAL A CA 1
ATOM 985 C C . VAL A 1 120 ? 23.379 3.757 1.123 1.00 43.00 120 VAL A C 1
ATOM 987 O O . VAL A 1 120 ? 24.306 2.980 0.908 1.00 43.00 120 VAL A O 1
ATOM 990 N N . ALA A 1 121 ? 23.074 4.736 0.266 1.00 42.75 121 ALA A N 1
ATOM 991 C CA . ALA A 1 121 ? 23.822 5.021 -0.963 1.00 42.75 121 ALA A CA 1
ATOM 992 C C . ALA A 1 121 ? 24.983 6.030 -0.787 1.00 42.75 121 ALA A C 1
ATOM 994 O O . ALA A 1 121 ? 25.639 6.356 -1.779 1.00 42.75 121 ALA A O 1
ATOM 995 N N . ALA A 1 122 ? 25.215 6.528 0.435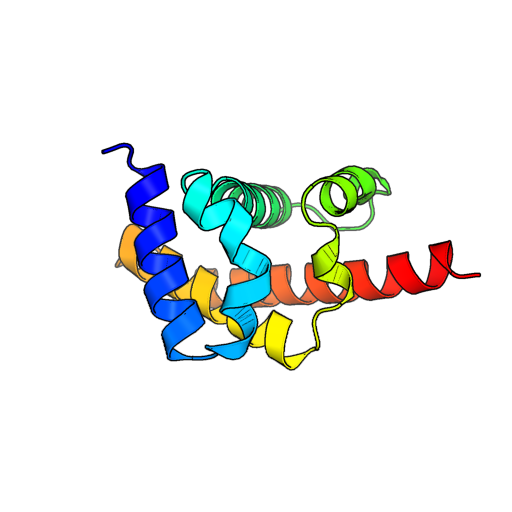 1.00 39.38 122 ALA A N 1
ATOM 996 C CA . ALA A 1 122 ? 26.293 7.455 0.804 1.00 39.38 122 ALA A CA 1
ATOM 997 C C . ALA A 1 122 ? 27.425 6.727 1.545 1.00 39.38 122 ALA A C 1
ATOM 999 O O . ALA A 1 122 ? 28.599 7.091 1.308 1.00 39.38 122 ALA A O 1
#

Organism: NCBI:txid415222

Foldseek 3Di:
DDPLLVLQVQLVVQLCVVPVVCCVLCVVCNVVSNPLVVVVVVVLVVQLPDDPPDPVCVVNCVSRVCLLVDDPVSLLSSQVSNLVSVCVVCVVNCDPVNSVSSSVSSNVVSVVSNVVVVVVVD